Protein AF-A0AAV4MQH7-F1 (afdb_monomer_lite)

InterPro domains:
  IPR006816 ELMO domain [PF04727] (1-97)
  IPR006816 ELMO domain [PS51335] (1-109)
  IPR050868 Engulfment and cell motility domain-containing protein [PTHR12771] (1-113)

Secondary structure (DSSP, 8-state):
-HHHHHHSHHHHHHHHHHHHT--STT---HHHHHHHHHHHHHHHTTTTSPPPTT-----GGGGS-SSHHHHHHHHHHHHHHHHHHHTT--GGGHHHHHHHHHHHHHHHHT-SSPPSSHHHHHHHHHH--HHHHHHHHHHHHHHHHHHHHTSHHHHHHHHHHHT-

Structure (mmCIF, N/CA/C/O backbone):
data_AF-A0AAV4MQH7-F1
#
_entry.id   AF-A0AAV4MQH7-F1
#
loop_
_atom_site.group_PDB
_atom_site.id
_atom_site.type_symbol
_atom_site.label_atom_id
_atom_site.label_alt_id
_atom_site.label_comp_id
_atom_site.label_asym_id
_atom_site.label_entity_id
_atom_site.label_seq_id
_atom_site.pdbx_PDB_ins_code
_atom_site.Cartn_x
_atom_site.Cartn_y
_atom_site.Cartn_z
_atom_site.occupancy
_atom_site.B_iso_or_equiv
_atom_site.auth_seq_id
_atom_site.auth_comp_id
_atom_site.auth_asym_id
_atom_site.auth_atom_id
_atom_site.pdbx_PDB_model_num
ATOM 1 N N . MET A 1 1 ? 1.039 -6.640 -12.854 1.00 89.62 1 MET A N 1
ATOM 2 C CA . MET A 1 1 ? 2.295 -6.315 -13.584 1.00 89.62 1 MET A CA 1
ATOM 3 C C . MET A 1 1 ? 2.060 -5.908 -15.037 1.00 89.62 1 MET A C 1
ATOM 5 O O . MET A 1 1 ? 2.452 -4.805 -15.381 1.00 89.62 1 MET A O 1
ATOM 9 N N . ILE A 1 2 ? 1.415 -6.729 -15.881 1.00 95.56 2 ILE A N 1
ATOM 10 C CA . ILE A 1 2 ? 1.181 -6.388 -17.306 1.00 95.56 2 ILE A CA 1
ATOM 11 C C . ILE A 1 2 ? 0.420 -5.064 -17.462 1.00 95.56 2 ILE A C 1
ATOM 13 O O . ILE A 1 2 ? 0.827 -4.225 -18.257 1.00 95.56 2 ILE A O 1
ATOM 17 N N . TYR A 1 3 ? -0.634 -4.862 -16.665 1.00 96.94 3 TYR A N 1
ATOM 18 C CA . TYR A 1 3 ? -1.372 -3.599 -16.625 1.00 96.94 3 TYR A CA 1
ATOM 19 C C . TYR A 1 3 ? -0.444 -2.408 -16.325 1.00 96.94 3 TYR A C 1
ATOM 21 O O . TYR A 1 3 ? -0.376 -1.467 -17.101 1.00 96.94 3 TYR A O 1
ATOM 29 N N . PHE A 1 4 ? 0.371 -2.496 -15.265 1.00 96.38 4 PHE A N 1
ATOM 30 C CA . PHE A 1 4 ? 1.334 -1.449 -14.901 1.00 96.38 4 PHE A CA 1
ATOM 31 C C . PHE A 1 4 ? 2.316 -1.131 -16.043 1.00 96.38 4 PHE A C 1
ATOM 33 O O . PHE A 1 4 ? 2.559 0.034 -16.341 1.00 96.38 4 PHE A O 1
ATOM 40 N N . ALA A 1 5 ? 2.823 -2.154 -16.738 1.00 95.38 5 ALA A N 1
ATOM 41 C CA . ALA A 1 5 ? 3.746 -1.975 -17.859 1.00 95.38 5 ALA A CA 1
ATOM 42 C C . ALA A 1 5 ? 3.106 -1.276 -19.074 1.00 95.38 5 ALA A C 1
ATOM 44 O O . ALA A 1 5 ? 3.772 -0.502 -19.762 1.00 95.38 5 ALA A O 1
ATOM 45 N N . ARG A 1 6 ? 1.823 -1.550 -19.342 1.00 96.38 6 ARG A N 1
ATOM 46 C CA . ARG A 1 6 ? 1.089 -1.015 -20.501 1.00 96.38 6 ARG A CA 1
ATOM 47 C C . ARG A 1 6 ? 0.487 0.365 -20.250 1.00 96.38 6 ARG A C 1
ATOM 49 O O . ARG A 1 6 ? 0.489 1.186 -21.156 1.00 96.38 6 ARG A O 1
ATOM 56 N N . ASN A 1 7 ? -0.022 0.602 -19.046 1.00 96.12 7 ASN A N 1
ATOM 57 C CA . ASN A 1 7 ? -0.787 1.804 -18.710 1.00 96.12 7 ASN A CA 1
ATOM 58 C C . ASN A 1 7 ? 0.073 2.880 -18.030 1.00 96.12 7 ASN A C 1
ATOM 60 O O . ASN A 1 7 ? -0.250 4.058 -18.115 1.00 96.12 7 ASN A O 1
ATOM 64 N N . HIS A 1 8 ? 1.190 2.494 -17.403 1.00 95.56 8 HIS A N 1
ATOM 65 C CA . HIS A 1 8 ? 2.100 3.396 -16.683 1.00 95.56 8 HIS A CA 1
ATOM 66 C C . HIS A 1 8 ? 3.563 3.113 -17.050 1.00 95.56 8 HIS A C 1
ATOM 68 O O . HIS A 1 8 ? 4.424 2.951 -16.181 1.00 95.56 8 HIS A O 1
ATOM 74 N N . THR A 1 9 ? 3.852 3.029 -18.350 1.00 94.25 9 THR A N 1
ATOM 75 C CA . THR A 1 9 ? 5.132 2.541 -18.895 1.00 94.25 9 THR A CA 1
ATOM 76 C C . THR A 1 9 ? 6.360 3.256 -18.334 1.00 94.25 9 THR A C 1
ATOM 78 O O . THR A 1 9 ? 7.350 2.598 -18.010 1.00 94.25 9 THR A O 1
ATOM 81 N N . GLU A 1 10 ? 6.308 4.577 -18.158 1.00 94.50 10 GLU A N 1
ATOM 82 C CA . GLU A 1 10 ? 7.417 5.345 -17.573 1.00 94.50 10 GLU A CA 1
ATOM 83 C C . GLU A 1 10 ? 7.689 4.936 -16.121 1.00 94.50 10 GLU A C 1
ATOM 85 O O . GLU A 1 10 ? 8.830 4.663 -15.745 1.00 94.50 10 GLU A O 1
ATOM 90 N N . SER A 1 11 ? 6.632 4.824 -15.311 1.00 93.00 11 SER A N 1
ATOM 91 C CA . SER A 1 11 ? 6.746 4.413 -13.908 1.00 93.00 11 SER A CA 1
ATOM 92 C C . SER A 1 11 ? 7.200 2.961 -13.785 1.00 93.00 11 SER A C 1
ATOM 94 O O . SER A 1 11 ? 8.048 2.657 -12.946 1.00 93.00 11 SER A O 1
ATOM 96 N N . TYR A 1 12 ? 6.692 2.072 -14.642 1.00 93.19 12 TYR A N 1
ATOM 97 C CA . TYR A 1 12 ? 7.134 0.680 -14.709 1.00 93.19 12 TYR A CA 1
ATOM 98 C C . TYR A 1 12 ? 8.624 0.588 -15.036 1.00 93.19 12 TYR A C 1
ATOM 100 O O . TYR A 1 12 ? 9.380 -0.052 -14.308 1.00 93.19 12 TYR A O 1
ATOM 108 N N . THR A 1 13 ? 9.054 1.277 -16.093 1.00 91.81 13 THR A N 1
ATOM 109 C CA . THR A 1 13 ? 10.451 1.289 -16.541 1.00 91.81 13 THR A CA 1
ATOM 110 C C . THR A 1 13 ? 11.362 1.815 -15.443 1.00 91.81 13 THR A C 1
ATOM 112 O O . THR A 1 13 ? 12.378 1.196 -15.144 1.00 91.81 13 THR A O 1
ATOM 115 N N . LYS A 1 14 ? 10.962 2.904 -14.779 1.00 90.81 14 LYS A N 1
ATOM 116 C CA . LYS A 1 14 ? 11.691 3.452 -13.637 1.00 90.81 14 LYS A CA 1
ATOM 117 C C . LYS A 1 14 ? 11.846 2.423 -12.517 1.00 90.81 14 LYS A C 1
ATOM 119 O O . LYS A 1 14 ? 12.964 2.174 -12.087 1.00 90.81 14 LYS A O 1
ATOM 124 N N . VAL A 1 15 ? 10.759 1.789 -12.074 1.00 88.81 15 VAL A N 1
ATOM 125 C CA . VAL A 1 15 ? 10.813 0.792 -10.990 1.00 88.81 15 VAL A CA 1
ATOM 126 C C . VAL A 1 15 ? 11.672 -0.414 -11.375 1.00 88.81 15 VAL A C 1
ATOM 128 O O . VAL A 1 15 ? 12.442 -0.891 -10.546 1.00 88.81 15 VAL A O 1
ATOM 131 N N . VAL A 1 16 ? 11.570 -0.908 -12.609 1.00 87.88 16 VAL A N 1
ATOM 132 C CA . VAL A 1 16 ? 12.345 -2.075 -13.053 1.00 87.88 16 VAL A CA 1
ATOM 133 C C . VAL A 1 16 ? 13.826 -1.731 -13.189 1.00 87.88 16 VAL A C 1
ATOM 135 O O . VAL A 1 16 ? 14.652 -2.405 -12.583 1.00 87.88 16 VAL A O 1
ATOM 138 N N . LEU A 1 17 ? 14.175 -0.668 -13.918 1.00 85.38 17 LEU A N 1
ATOM 139 C CA . LEU A 1 17 ? 15.575 -0.299 -14.153 1.00 85.38 17 LEU A CA 1
ATOM 140 C C . LEU A 1 17 ? 16.292 0.110 -12.864 1.00 85.38 17 LEU A C 1
ATOM 142 O O . LEU A 1 17 ? 17.437 -0.279 -12.652 1.00 85.38 17 LEU A O 1
ATOM 146 N N . GLU A 1 18 ? 15.625 0.851 -11.975 1.00 82.44 18 GLU A N 1
ATOM 147 C CA . GLU A 1 18 ? 16.222 1.262 -10.699 1.00 82.44 18 GLU A CA 1
ATOM 148 C C . GLU A 1 18 ? 16.586 0.078 -9.795 1.00 82.44 18 GLU A C 1
ATOM 150 O O . GLU A 1 18 ? 17.466 0.225 -8.948 1.00 82.44 18 GLU A O 1
ATOM 155 N N . ASN A 1 19 ? 15.906 -1.060 -9.950 1.00 77.06 19 ASN A N 1
ATOM 156 C CA . ASN A 1 19 ? 16.184 -2.265 -9.179 1.00 77.06 19 ASN A CA 1
ATOM 157 C C . ASN A 1 19 ? 17.142 -3.198 -9.924 1.00 77.06 19 ASN A C 1
ATOM 159 O O . ASN A 1 19 ? 18.137 -3.600 -9.345 1.00 77.06 19 ASN A O 1
ATOM 163 N N . SER A 1 20 ? 16.947 -3.436 -11.223 1.00 75.44 20 SER A N 1
ATOM 164 C CA . SER A 1 20 ? 17.826 -4.322 -12.004 1.00 75.44 20 SER A CA 1
ATOM 165 C C . SER A 1 20 ? 19.244 -3.781 -12.220 1.00 75.44 20 SER A C 1
ATOM 167 O O . SER A 1 20 ? 20.157 -4.556 -12.489 1.00 75.44 20 SER A O 1
ATOM 169 N N . CYS A 1 21 ? 19.455 -2.462 -12.140 1.00 68.94 21 CYS A N 1
ATOM 170 C CA . CYS A 1 21 ? 20.794 -1.867 -12.230 1.00 68.94 21 CYS A CA 1
ATOM 171 C C . CYS A 1 21 ? 21.507 -1.758 -10.870 1.00 68.94 21 CYS A C 1
ATOM 173 O O . CYS A 1 21 ? 22.661 -1.326 -10.832 1.00 68.94 21 CYS A O 1
ATOM 175 N N . ARG A 1 22 ? 20.852 -2.121 -9.758 1.00 71.12 22 ARG A N 1
ATOM 176 C CA . ARG A 1 22 ? 21.496 -2.198 -8.442 1.00 71.12 22 ARG A CA 1
ATOM 177 C C . ARG A 1 22 ? 22.150 -3.562 -8.293 1.00 71.12 22 ARG A C 1
ATOM 179 O O . ARG A 1 22 ? 21.471 -4.558 -8.134 1.00 71.12 22 ARG A O 1
ATOM 186 N N . ALA A 1 23 ? 23.477 -3.586 -8.337 1.00 66.69 23 ALA A N 1
ATOM 187 C CA . ALA A 1 23 ? 24.267 -4.791 -8.088 1.00 66.69 23 ALA A CA 1
ATOM 188 C C . ALA A 1 23 ? 24.674 -4.943 -6.606 1.00 66.69 23 ALA A C 1
ATOM 190 O O . ALA A 1 23 ? 25.611 -5.680 -6.304 1.00 66.69 23 ALA A O 1
ATOM 191 N N . ASP A 1 24 ? 24.036 -4.201 -5.693 1.00 78.00 24 ASP A N 1
ATOM 192 C CA . ASP A 1 24 ? 24.310 -4.244 -4.257 1.00 78.00 24 ASP A CA 1
ATOM 193 C C . ASP A 1 24 ? 23.229 -5.022 -3.489 1.00 78.00 24 ASP A C 1
ATOM 195 O O . ASP A 1 24 ? 22.197 -5.412 -4.030 1.00 78.00 24 ASP A O 1
ATOM 199 N N . GLU A 1 25 ? 23.461 -5.248 -2.197 1.00 81.94 25 GLU A N 1
ATOM 200 C CA . GLU A 1 25 ? 22.556 -5.997 -1.310 1.00 81.94 25 GLU A CA 1
ATOM 201 C C . GLU A 1 25 ? 21.163 -5.356 -1.124 1.00 81.94 25 GLU A C 1
ATOM 203 O O . GLU A 1 25 ? 20.275 -5.963 -0.522 1.00 81.94 25 GLU A O 1
ATOM 208 N N . HIS A 1 26 ? 20.956 -4.149 -1.664 1.00 86.12 26 HIS A N 1
ATOM 209 C CA . HIS A 1 26 ? 19.736 -3.352 -1.544 1.00 86.12 26 HIS A CA 1
ATOM 210 C C . HIS A 1 26 ? 18.840 -3.409 -2.791 1.00 86.12 26 HIS A C 1
ATOM 212 O O . HIS A 1 26 ? 17.931 -2.575 -2.939 1.00 86.12 26 HIS A O 1
ATOM 218 N N . GLU A 1 27 ? 19.092 -4.343 -3.711 1.00 87.06 27 GLU A N 1
ATOM 219 C CA . GLU A 1 27 ? 18.195 -4.625 -4.831 1.00 87.06 27 GLU A CA 1
ATOM 220 C C . GLU A 1 27 ? 16.821 -5.100 -4.322 1.00 87.06 27 GLU A C 1
ATOM 222 O O . GLU A 1 27 ? 16.706 -6.051 -3.547 1.00 87.06 27 GLU A O 1
ATOM 227 N N . CYS A 1 28 ? 15.746 -4.447 -4.781 1.00 87.56 28 CYS A N 1
ATOM 228 C CA . CYS A 1 28 ? 14.385 -4.891 -4.498 1.00 87.56 28 CYS A CA 1
ATOM 229 C C . CYS A 1 28 ? 13.964 -5.968 -5.514 1.00 87.56 28 CYS A C 1
ATOM 231 O O . CYS A 1 28 ? 13.875 -5.672 -6.712 1.00 87.56 28 CYS A O 1
ATOM 233 N N . PRO A 1 29 ? 13.630 -7.200 -5.080 1.00 90.50 29 PRO A N 1
ATOM 234 C CA . PRO A 1 29 ? 13.285 -8.287 -5.991 1.00 90.50 29 PRO A CA 1
ATOM 235 C C . PRO A 1 29 ? 11.883 -8.079 -6.586 1.00 90.50 29 PRO A C 1
ATOM 237 O O . PRO A 1 29 ? 10.892 -8.595 -6.063 1.00 90.50 29 PRO A O 1
ATOM 240 N N . PHE A 1 30 ? 11.798 -7.340 -7.698 1.00 90.25 30 PHE A N 1
ATOM 241 C CA . PHE A 1 30 ? 10.546 -6.832 -8.281 1.00 90.25 30 PHE A CA 1
ATOM 242 C C . PHE A 1 30 ? 9.458 -7.896 -8.496 1.00 90.25 30 PHE A C 1
ATOM 244 O O . PHE A 1 30 ? 8.286 -7.661 -8.203 1.00 90.25 30 PHE A O 1
ATOM 251 N N . GLY A 1 31 ? 9.823 -9.085 -8.987 1.00 91.50 31 GLY A N 1
ATOM 252 C CA . GLY A 1 31 ? 8.865 -10.179 -9.180 1.00 91.50 31 GLY A CA 1
ATOM 253 C C . GLY A 1 31 ? 8.296 -10.696 -7.855 1.00 91.50 31 GLY A C 1
ATOM 254 O O . GLY A 1 31 ? 7.080 -10.820 -7.701 1.00 91.50 31 GLY A O 1
ATOM 255 N N . ARG A 1 32 ? 9.169 -10.931 -6.867 1.00 93.06 32 ARG A N 1
ATOM 256 C CA . ARG A 1 32 ? 8.779 -11.412 -5.533 1.00 93.06 32 ARG A CA 1
ATOM 257 C C . ARG A 1 32 ? 7.928 -10.376 -4.799 1.00 93.06 32 ARG A C 1
ATOM 259 O O . ARG A 1 32 ? 6.889 -10.737 -4.252 1.00 93.06 32 ARG A O 1
ATOM 266 N N . THR A 1 33 ? 8.327 -9.103 -4.818 1.00 94.19 33 THR A N 1
ATOM 267 C CA . THR A 1 33 ? 7.556 -8.019 -4.189 1.00 94.19 33 THR A CA 1
ATOM 268 C C . THR A 1 33 ? 6.220 -7.785 -4.876 1.00 94.19 33 THR A C 1
ATOM 270 O O . THR A 1 33 ? 5.239 -7.536 -4.188 1.00 94.19 33 THR A O 1
ATOM 273 N N . SER A 1 34 ? 6.131 -7.935 -6.200 1.00 95.62 34 SER A N 1
ATOM 274 C CA . SER A 1 34 ? 4.858 -7.815 -6.925 1.00 95.62 34 SER A CA 1
ATOM 275 C C . SER A 1 34 ? 3.848 -8.897 -6.526 1.00 95.62 34 SER A C 1
ATOM 277 O O . SER A 1 34 ? 2.667 -8.595 -6.335 1.00 95.62 34 SER A O 1
ATOM 279 N N . ILE A 1 35 ? 4.294 -10.151 -6.386 1.00 97.19 35 ILE A N 1
ATOM 280 C CA . ILE A 1 35 ? 3.435 -11.259 -5.936 1.00 97.19 35 ILE A CA 1
ATOM 281 C C . ILE A 1 35 ? 2.970 -11.010 -4.503 1.00 97.19 35 ILE A C 1
ATOM 283 O O . ILE A 1 35 ? 1.777 -11.111 -4.218 1.00 97.19 35 ILE A O 1
ATOM 287 N N . GLU A 1 36 ? 3.900 -10.660 -3.615 1.00 97.50 36 GLU A N 1
ATOM 288 C CA . GLU A 1 36 ? 3.582 -10.445 -2.205 1.00 97.50 36 GLU A CA 1
ATOM 289 C C . GLU A 1 36 ? 2.667 -9.239 -2.003 1.00 97.50 36 GLU A C 1
ATOM 291 O O . GLU A 1 36 ? 1.696 -9.319 -1.256 1.00 97.50 36 GLU A O 1
ATOM 296 N N . LEU A 1 37 ? 2.908 -8.151 -2.737 1.00 97.88 37 LEU A N 1
ATOM 297 C CA . LEU A 1 37 ? 2.027 -6.995 -2.726 1.00 97.88 37 LEU A CA 1
ATOM 298 C C . LEU A 1 37 ? 0.619 -7.380 -3.180 1.00 97.88 37 LEU A C 1
ATOM 300 O O . LEU A 1 37 ? -0.344 -6.985 -2.543 1.00 97.88 37 LEU A O 1
ATOM 304 N N . THR A 1 38 ? 0.478 -8.179 -4.237 1.00 98.00 38 THR A N 1
ATOM 305 C CA . THR A 1 38 ? -0.850 -8.604 -4.707 1.00 98.00 38 THR A CA 1
ATOM 306 C C . THR A 1 38 ? -1.615 -9.349 -3.610 1.00 98.00 38 THR A C 1
ATOM 308 O O . THR A 1 38 ? -2.770 -9.020 -3.354 1.00 98.00 38 THR A O 1
ATOM 311 N N . LYS A 1 39 ? -0.961 -10.290 -2.913 1.00 97.62 39 LYS A N 1
ATOM 312 C CA . LYS A 1 39 ? -1.559 -10.996 -1.766 1.00 97.62 39 LYS A CA 1
ATOM 313 C C . LYS A 1 39 ? -1.937 -10.031 -0.646 1.00 97.62 39 LYS A C 1
ATOM 315 O O . LYS A 1 39 ? -3.064 -10.059 -0.173 1.00 97.62 39 LYS A O 1
ATOM 320 N N . LEU A 1 40 ? -1.026 -9.125 -0.293 1.00 98.00 40 LEU A N 1
ATOM 321 C CA . LEU A 1 40 ? -1.254 -8.094 0.713 1.00 98.00 40 LEU A CA 1
ATOM 322 C C . LEU A 1 40 ? -2.494 -7.241 0.400 1.00 98.00 40 LEU A C 1
ATOM 324 O O . LEU A 1 40 ? -3.299 -6.984 1.293 1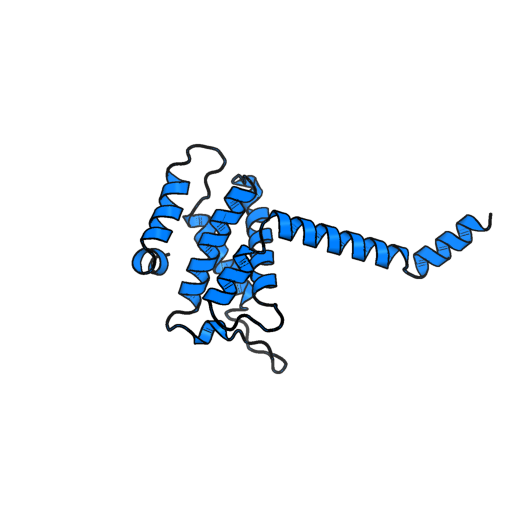.00 98.00 40 LEU A O 1
ATOM 328 N N . LEU A 1 41 ? -2.662 -6.800 -0.851 1.00 97.81 41 LEU A N 1
ATOM 329 C CA . LEU A 1 41 ? -3.827 -6.009 -1.254 1.00 97.81 41 LEU A CA 1
ATOM 330 C C . LEU A 1 41 ? -5.118 -6.831 -1.170 1.00 97.81 41 LEU A C 1
ATOM 332 O O . LEU A 1 41 ? -6.130 -6.306 -0.708 1.00 97.81 41 LEU A O 1
ATOM 336 N N . CYS A 1 42 ? -5.080 -8.108 -1.563 1.00 97.00 42 CYS A N 1
ATOM 337 C CA . CYS A 1 42 ? -6.213 -9.016 -1.396 1.00 97.00 42 CYS A CA 1
ATOM 338 C C . CYS A 1 42 ? -6.600 -9.178 0.078 1.00 97.00 42 CYS A C 1
ATOM 340 O O . CYS A 1 42 ? -7.785 -9.084 0.387 1.00 97.00 42 CYS A O 1
ATOM 342 N N . ASP A 1 43 ? -5.626 -9.351 0.976 1.00 96.69 43 ASP A N 1
ATOM 343 C CA . ASP A 1 43 ? -5.875 -9.468 2.417 1.00 96.69 43 ASP A CA 1
ATOM 344 C C . ASP A 1 43 ? -6.504 -8.189 2.987 1.00 96.69 43 ASP A C 1
ATOM 346 O O . ASP A 1 43 ? -7.484 -8.244 3.725 1.00 96.69 43 ASP A O 1
ATOM 350 N N . ILE A 1 44 ? -5.945 -7.018 2.649 1.00 95.38 44 ILE A N 1
ATOM 351 C CA . ILE A 1 44 ? -6.432 -5.719 3.144 1.00 95.38 44 ILE A CA 1
ATOM 352 C C . ILE A 1 44 ? -7.877 -5.479 2.699 1.00 95.38 44 ILE A C 1
ATOM 354 O O . ILE A 1 44 ? -8.698 -4.999 3.480 1.00 95.38 44 ILE A O 1
ATOM 358 N N . LEU A 1 45 ? -8.185 -5.818 1.447 1.00 94.25 45 LEU A N 1
ATOM 359 C CA . LEU A 1 45 ? -9.513 -5.650 0.862 1.00 94.25 45 LEU A CA 1
ATOM 360 C C . LEU A 1 45 ? -10.449 -6.831 1.139 1.00 94.25 45 LEU A C 1
ATOM 362 O O . LEU A 1 45 ? -11.604 -6.782 0.721 1.00 94.25 45 LEU A O 1
ATOM 366 N N . LYS A 1 46 ? -9.968 -7.870 1.836 1.00 93.50 46 LYS A N 1
ATOM 367 C CA . LYS A 1 46 ? -10.722 -9.086 2.165 1.00 93.50 46 LYS A CA 1
ATOM 368 C C . LYS A 1 46 ? -11.322 -9.764 0.929 1.00 93.50 46 LYS A C 1
ATOM 370 O O . LYS A 1 46 ? -12.467 -10.217 0.927 1.00 93.50 46 LYS A O 1
ATOM 375 N N . ILE A 1 47 ? -10.556 -9.806 -0.161 1.00 93.81 47 ILE A N 1
ATOM 376 C CA . ILE A 1 47 ? -11.011 -10.389 -1.427 1.00 93.81 47 ILE A CA 1
ATOM 377 C C . ILE A 1 47 ? -11.245 -11.889 -1.237 1.00 93.81 47 ILE A C 1
ATOM 379 O O . ILE A 1 47 ? -10.335 -12.628 -0.874 1.00 93.81 47 ILE A O 1
ATOM 383 N N . GLY A 1 48 ? -12.466 -12.335 -1.533 1.00 91.69 48 GLY A N 1
ATOM 384 C CA . GLY A 1 48 ? -12.891 -13.728 -1.373 1.00 91.69 48 GLY A CA 1
ATOM 385 C C . GLY A 1 48 ? -13.593 -14.020 -0.045 1.00 91.69 48 GLY A C 1
ATOM 386 O O . GLY A 1 48 ? -14.168 -15.098 0.095 1.00 91.69 48 GLY A O 1
ATOM 387 N N . GLU A 1 49 ? -13.611 -13.075 0.899 1.00 91.06 49 GLU A N 1
ATOM 388 C CA . GLU A 1 49 ? -14.439 -13.185 2.100 1.00 91.06 49 GLU A CA 1
ATOM 389 C C . GLU A 1 49 ? -15.893 -12.778 1.793 1.00 91.06 49 GLU A C 1
ATOM 391 O O . GLU A 1 49 ? -16.127 -11.825 1.040 1.00 91.06 49 GLU A O 1
ATOM 396 N N . PRO A 1 50 ? -16.898 -13.474 2.360 1.00 90.25 50 PRO A N 1
ATOM 397 C CA . PRO A 1 50 ? -18.288 -13.066 2.214 1.00 90.25 50 PRO A CA 1
ATOM 398 C C . PRO A 1 50 ? -18.538 -11.728 2.934 1.00 90.25 50 PRO A C 1
ATOM 400 O O . PRO A 1 50 ? -17.960 -11.481 3.998 1.00 90.25 50 PRO A O 1
ATOM 403 N N . PRO A 1 51 ? -19.423 -10.866 2.402 1.00 87.56 51 PRO A N 1
ATOM 404 C CA . PRO A 1 51 ? -19.778 -9.625 3.075 1.00 87.56 51 PRO A CA 1
ATOM 405 C C . PRO A 1 51 ? -20.463 -9.914 4.416 1.00 87.56 51 PRO A C 1
ATO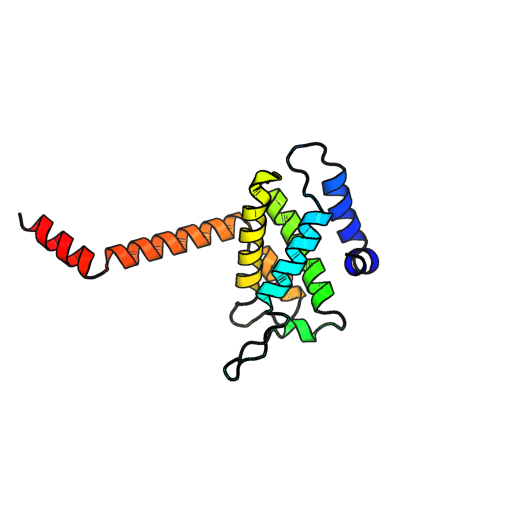M 407 O O . PRO A 1 51 ? -21.216 -10.879 4.555 1.00 87.56 51 PRO A O 1
ATOM 410 N N . THR A 1 52 ? -20.231 -9.050 5.401 1.00 86.25 52 THR A N 1
ATOM 411 C CA . THR A 1 52 ? -20.919 -9.104 6.695 1.00 86.25 52 THR A CA 1
ATOM 412 C C . THR A 1 52 ? -22.094 -8.129 6.704 1.00 86.25 52 THR A C 1
ATOM 414 O O . THR A 1 52 ? -22.004 -7.036 6.151 1.00 86.25 52 THR A O 1
ATOM 417 N N . GLU A 1 53 ? -23.195 -8.475 7.377 1.00 82.31 53 GLU A N 1
ATOM 418 C CA . GLU A 1 53 ? -24.386 -7.603 7.479 1.00 82.31 53 GLU A CA 1
ATOM 419 C C . GLU A 1 53 ? -24.100 -6.266 8.189 1.00 82.31 53 GLU A C 1
ATOM 421 O O . GLU A 1 53 ? -24.816 -5.282 8.025 1.00 82.31 53 GLU A O 1
ATOM 426 N N . GLN A 1 54 ? -23.025 -6.219 8.975 1.00 82.94 54 GLN A N 1
ATOM 427 C CA . GLN A 1 54 ? -22.556 -5.029 9.684 1.00 82.94 54 GLN A CA 1
ATOM 428 C C . GLN A 1 54 ? -21.536 -4.218 8.868 1.00 82.94 54 GLN A C 1
ATOM 430 O O . GLN A 1 54 ? -21.075 -3.171 9.331 1.00 82.94 54 GLN A O 1
ATOM 435 N N . GLY A 1 55 ? -21.166 -4.688 7.673 1.00 77.56 55 GLY A N 1
ATOM 436 C CA . GLY A 1 55 ? -20.215 -4.034 6.785 1.00 77.56 55 GLY A CA 1
ATOM 437 C C . GLY A 1 55 ? -20.751 -2.694 6.293 1.00 77.56 55 GLY A C 1
ATOM 438 O O . GLY A 1 55 ? -21.579 -2.636 5.392 1.00 77.56 55 GLY A O 1
ATOM 439 N N . LYS A 1 56 ? -20.267 -1.601 6.887 1.00 79.12 56 LYS A N 1
ATOM 440 C CA . LYS A 1 56 ? -20.602 -0.223 6.480 1.00 79.12 56 LYS A CA 1
ATOM 441 C C . LYS A 1 56 ? -19.470 0.472 5.724 1.00 79.12 56 LYS A C 1
ATOM 443 O O . LYS A 1 56 ? -19.644 1.592 5.252 1.00 79.12 56 LYS A O 1
ATOM 448 N N . THR A 1 57 ? -18.313 -0.175 5.627 1.00 83.25 57 THR A N 1
ATOM 449 C CA . THR A 1 57 ? -17.113 0.404 5.027 1.00 83.25 57 THR A CA 1
ATOM 450 C C . THR A 1 57 ? -17.081 0.109 3.537 1.00 83.25 57 THR A C 1
ATOM 452 O O . THR A 1 57 ? -17.079 -1.046 3.124 1.00 83.25 57 THR A O 1
ATOM 455 N N . PHE A 1 58 ? -17.005 1.163 2.734 1.00 89.81 58 PHE A N 1
ATOM 456 C CA . PHE A 1 58 ? -16.660 1.091 1.321 1.00 89.81 58 PHE A CA 1
ATOM 457 C C . PHE A 1 58 ? -15.619 2.168 1.019 1.00 89.81 58 PHE A C 1
ATOM 459 O O . PHE A 1 58 ? -15.544 3.179 1.718 1.00 89.81 58 PHE A O 1
ATOM 466 N N . TYR A 1 59 ? -14.821 1.964 -0.027 1.00 94.06 59 TYR A N 1
ATOM 467 C CA . TYR A 1 59 ? -13.787 2.912 -0.435 1.00 94.06 59 TYR A CA 1
ATOM 468 C C . TYR A 1 59 ? -14.223 3.616 -1.729 1.00 94.06 59 TYR A C 1
ATOM 470 O O . TYR A 1 59 ? -14.161 3.000 -2.796 1.00 94.06 59 TYR A O 1
ATOM 478 N N . PRO A 1 60 ? -14.661 4.892 -1.670 1.00 94.94 60 PRO A N 1
ATOM 479 C CA . PRO A 1 60 ? -15.217 5.594 -2.829 1.00 94.94 60 PRO A CA 1
ATOM 480 C C . PRO A 1 60 ? -14.259 5.655 -4.024 1.00 94.94 60 PRO A C 1
ATOM 482 O O . PRO A 1 60 ? -14.693 5.601 -5.171 1.00 94.94 60 PRO A O 1
ATOM 485 N N . MET A 1 61 ? -12.950 5.706 -3.761 1.00 96.06 61 MET A N 1
ATOM 486 C CA . MET A 1 61 ? -11.918 5.733 -4.799 1.00 96.06 61 MET A CA 1
ATOM 487 C C . MET A 1 61 ? -11.978 4.559 -5.787 1.00 96.06 61 MET A C 1
ATOM 489 O O . MET A 1 61 ? -11.557 4.720 -6.927 1.00 96.06 61 MET A O 1
ATOM 493 N N . PHE A 1 62 ? -12.499 3.389 -5.397 1.00 96.69 62 PHE A N 1
ATOM 494 C CA . PHE A 1 62 ? -12.597 2.255 -6.323 1.00 96.69 62 PHE A CA 1
ATOM 495 C C . PHE A 1 62 ? -13.723 2.417 -7.353 1.00 96.69 62 PHE A C 1
ATOM 497 O O . PHE A 1 62 ? -13.763 1.670 -8.322 1.00 96.69 62 PHE A O 1
ATOM 504 N N . PHE A 1 63 ? -14.599 3.412 -7.197 1.00 96.25 63 PHE A N 1
ATOM 505 C CA . PHE A 1 63 ? -15.635 3.741 -8.180 1.00 96.25 63 PHE A CA 1
ATOM 506 C C . PHE A 1 63 ? -15.183 4.800 -9.195 1.00 96.25 63 PHE A C 1
ATOM 508 O O . PHE A 1 63 ? -15.972 5.214 -10.038 1.00 96.25 63 PHE A O 1
ATOM 515 N N . THR A 1 64 ? -13.933 5.272 -9.121 1.00 95.19 64 THR A N 1
ATOM 516 C CA . THR A 1 64 ? -13.438 6.360 -9.982 1.00 95.19 64 THR A CA 1
ATOM 517 C C . THR A 1 64 ? -12.672 5.873 -11.213 1.00 95.19 64 THR A C 1
ATOM 519 O O . THR A 1 64 ? -12.074 6.698 -11.900 1.00 95.19 64 THR A O 1
ATOM 522 N N . HIS A 1 65 ? -12.604 4.561 -11.460 1.00 95.38 65 HIS A N 1
ATOM 523 C CA . HIS A 1 65 ? -11.829 3.977 -12.557 1.00 95.38 65 HIS A CA 1
ATOM 524 C C . HIS A 1 65 ? -12.394 2.612 -12.988 1.00 95.38 65 HIS A C 1
ATOM 526 O O . HIS A 1 65 ? -12.894 1.877 -12.141 1.00 95.38 65 HIS A O 1
ATOM 532 N N . ASP A 1 66 ? -12.249 2.250 -14.268 1.00 95.31 66 ASP A N 1
ATOM 533 C CA . ASP A 1 66 ? -12.733 0.969 -14.825 1.00 95.31 66 ASP A CA 1
ATOM 534 C C . ASP A 1 66 ? -11.904 -0.241 -14.359 1.00 95.31 66 ASP A C 1
ATOM 536 O O . ASP A 1 66 ? -12.408 -1.354 -14.225 1.00 95.31 66 ASP A O 1
ATOM 540 N N . HIS A 1 67 ? -10.625 0.001 -14.068 1.00 96.44 67 HIS A N 1
ATOM 541 C CA . HIS A 1 67 ? -9.658 -0.970 -13.536 1.00 96.44 67 HIS A CA 1
ATOM 542 C C . HIS A 1 67 ? -9.135 -0.530 -12.160 1.00 96.44 67 HIS A C 1
ATOM 544 O O . HIS A 1 67 ? -7.976 -0.123 -12.027 1.00 96.44 67 HIS A O 1
ATOM 550 N N . PRO A 1 68 ? -10.000 -0.476 -11.134 1.00 95.75 68 PRO A N 1
ATOM 551 C CA . PRO A 1 68 ? -9.684 0.199 -9.882 1.00 95.75 68 PRO A CA 1
ATOM 552 C C . PRO A 1 68 ? -8.657 -0.569 -9.041 1.00 95.75 68 PRO A C 1
ATOM 554 O O . PRO A 1 68 ? -7.824 0.046 -8.374 1.00 95.75 68 PRO A O 1
ATOM 557 N N . PHE A 1 69 ? -8.669 -1.905 -9.098 1.00 96.69 69 PHE A N 1
ATOM 558 C CA . PHE A 1 69 ? -7.698 -2.738 -8.389 1.00 96.69 69 PHE A CA 1
ATOM 559 C C . PHE A 1 69 ? -6.309 -2.650 -9.029 1.00 96.69 69 PHE A C 1
ATOM 561 O O . PHE A 1 69 ? -5.301 -2.561 -8.328 1.00 96.69 69 PHE A O 1
ATOM 568 N N . GLU A 1 70 ? -6.236 -2.633 -10.359 1.00 97.62 70 GLU A N 1
ATOM 569 C CA . GLU A 1 70 ? -4.973 -2.530 -11.076 1.00 97.62 70 GLU A CA 1
ATOM 570 C C . GLU A 1 70 ? -4.319 -1.158 -10.893 1.00 97.62 70 GLU A C 1
ATOM 572 O O . GLU A 1 70 ? -3.110 -1.096 -10.660 1.00 97.62 70 GLU A O 1
ATOM 577 N N . GLU A 1 71 ? -5.090 -0.068 -10.924 1.00 97.69 71 GLU A N 1
ATOM 578 C CA . GLU A 1 71 ? -4.580 1.272 -10.599 1.00 97.69 71 GLU A CA 1
ATOM 579 C C . GLU A 1 71 ? -4.088 1.360 -9.151 1.00 97.69 71 GLU A C 1
ATOM 581 O O . GLU A 1 71 ? -2.999 1.873 -8.877 1.00 97.69 71 GLU A O 1
ATOM 586 N N . PHE A 1 72 ? -4.844 0.787 -8.216 1.00 97.75 72 PHE A N 1
ATOM 587 C CA . PHE A 1 72 ? -4.439 0.698 -6.817 1.00 97.75 72 PHE A CA 1
ATOM 588 C C . PHE A 1 72 ? -3.126 -0.078 -6.647 1.00 97.75 72 PHE A C 1
ATOM 590 O O . PHE A 1 72 ? -2.212 0.400 -5.972 1.00 97.75 72 PHE A O 1
ATOM 597 N N . PHE A 1 73 ? -2.966 -1.208 -7.344 1.00 97.94 73 PHE A N 1
ATOM 598 C CA . PHE A 1 73 ? -1.699 -1.937 -7.399 1.00 97.94 73 PHE A CA 1
ATOM 599 C C . PHE A 1 73 ? -0.551 -1.063 -7.927 1.00 97.94 73 PHE A C 1
ATOM 601 O O . PHE A 1 73 ? 0.536 -1.078 -7.348 1.00 97.94 73 PHE A O 1
ATOM 608 N N . CYS A 1 74 ? -0.775 -0.285 -8.991 1.00 97.69 74 CYS A N 1
ATOM 609 C CA . CYS A 1 74 ? 0.247 0.599 -9.564 1.00 97.69 74 CYS A CA 1
ATOM 610 C C . CYS A 1 74 ? 0.714 1.663 -8.558 1.00 97.69 74 CYS A C 1
ATOM 612 O O . CYS A 1 74 ? 1.912 1.927 -8.440 1.00 97.69 74 CYS A O 1
ATOM 614 N N . ILE A 1 75 ? -0.207 2.230 -7.778 1.00 97.50 75 ILE A N 1
ATOM 615 C CA . ILE A 1 75 ? 0.133 3.176 -6.706 1.00 97.50 75 ILE A CA 1
ATOM 616 C C . ILE A 1 75 ? 0.945 2.471 -5.610 1.00 97.50 75 ILE A C 1
ATOM 618 O O . ILE A 1 75 ? 1.994 2.967 -5.186 1.00 97.50 75 ILE A O 1
ATOM 622 N N . CYS A 1 76 ? 0.494 1.297 -5.169 1.00 97.94 76 CYS A N 1
ATOM 623 C CA . CYS A 1 76 ? 1.120 0.574 -4.069 1.00 97.94 76 CYS A CA 1
ATOM 624 C C . CYS A 1 76 ? 2.495 -0.017 -4.421 1.00 97.94 76 CYS A C 1
ATOM 626 O O . CYS A 1 76 ? 3.355 -0.075 -3.546 1.00 97.94 76 CYS A O 1
ATOM 628 N N . ILE A 1 77 ? 2.758 -0.416 -5.672 1.00 96.44 77 ILE A N 1
ATOM 629 C CA . ILE A 1 77 ? 4.085 -0.935 -6.057 1.00 96.44 77 ILE A CA 1
ATOM 630 C C . ILE A 1 77 ? 5.132 0.183 -6.108 1.00 96.44 77 ILE A C 1
ATOM 632 O O . ILE A 1 77 ? 6.282 -0.022 -5.717 1.00 96.44 77 ILE A O 1
ATOM 636 N N . VAL A 1 78 ? 4.726 1.391 -6.512 1.00 95.75 78 VAL A N 1
ATOM 637 C CA . VAL A 1 78 ? 5.584 2.583 -6.446 1.00 95.75 78 VAL A CA 1
ATOM 638 C C . VAL A 1 78 ? 5.861 2.963 -4.990 1.00 95.75 78 VAL A C 1
ATOM 640 O O . VAL A 1 78 ? 7.012 3.247 -4.650 1.00 95.75 78 VAL A O 1
ATOM 643 N N . LEU A 1 79 ? 4.843 2.913 -4.119 1.00 96.75 79 LEU A N 1
ATOM 644 C CA . LEU A 1 79 ? 5.012 3.086 -2.672 1.00 96.75 79 LEU A CA 1
ATOM 645 C C . LEU A 1 79 ? 5.995 2.061 -2.098 1.00 96.75 79 LEU A C 1
ATOM 647 O O . LEU A 1 79 ? 6.929 2.451 -1.408 1.00 96.75 79 LEU A O 1
ATOM 651 N N . LEU A 1 80 ? 5.821 0.774 -2.407 1.00 96.56 80 LEU A N 1
ATOM 652 C CA . LEU A 1 80 ? 6.686 -0.297 -1.911 1.00 96.56 80 LEU A CA 1
ATOM 653 C C . LEU A 1 80 ? 8.143 -0.044 -2.298 1.00 96.56 80 LEU A C 1
ATOM 655 O O . LEU A 1 80 ? 9.023 -0.109 -1.442 1.00 96.56 80 LEU A O 1
ATOM 659 N N . ASN A 1 81 ? 8.400 0.306 -3.561 1.00 93.81 81 ASN A N 1
ATOM 660 C CA . ASN A 1 81 ? 9.751 0.620 -4.027 1.00 93.81 81 ASN A CA 1
ATOM 661 C C . ASN A 1 81 ? 10.346 1.842 -3.303 1.00 93.81 81 ASN A C 1
ATOM 663 O O . ASN A 1 81 ? 11.534 1.864 -2.986 1.00 93.81 81 ASN A O 1
ATOM 667 N N . LYS A 1 82 ? 9.523 2.858 -3.014 1.00 94.25 82 LYS A N 1
ATOM 668 C CA . LYS A 1 82 ? 9.933 4.024 -2.221 1.00 94.25 82 LYS A CA 1
ATOM 669 C C . LYS A 1 82 ? 10.280 3.622 -0.782 1.00 94.25 82 LYS A C 1
ATOM 671 O O . LYS A 1 82 ? 11.375 3.939 -0.331 1.00 94.25 82 LYS A O 1
ATOM 676 N N . THR A 1 83 ? 9.405 2.890 -0.095 1.00 95.56 83 THR A N 1
ATOM 677 C CA . THR A 1 83 ? 9.610 2.441 1.293 1.00 95.56 83 THR A CA 1
ATOM 678 C C . THR A 1 83 ? 10.840 1.541 1.421 1.00 95.56 83 THR A C 1
ATOM 680 O O . THR A 1 83 ? 11.647 1.737 2.326 1.00 95.56 83 THR A O 1
ATOM 683 N N . TRP A 1 84 ? 11.053 0.623 0.472 1.00 94.69 84 TRP A N 1
ATOM 684 C CA . TRP A 1 84 ? 12.262 -0.208 0.406 1.00 94.69 84 TRP A CA 1
ATOM 685 C C . TRP A 1 84 ? 13.543 0.642 0.409 1.00 94.69 84 TRP A C 1
ATOM 687 O O . TRP A 1 84 ? 14.484 0.376 1.157 1.00 94.69 84 TRP A O 1
ATOM 697 N N . LYS A 1 85 ? 13.563 1.712 -0.397 1.00 92.31 85 LYS A N 1
ATOM 698 C CA . LYS A 1 85 ? 14.698 2.642 -0.485 1.00 92.31 85 LYS A CA 1
ATOM 699 C C . LYS A 1 85 ? 14.859 3.500 0.765 1.00 92.31 85 LYS A C 1
ATOM 701 O O . LYS A 1 85 ? 15.988 3.684 1.211 1.00 92.31 85 LYS A O 1
ATOM 706 N N . GLU A 1 86 ? 13.765 4.014 1.325 1.00 93.50 86 GLU A N 1
ATOM 707 C CA . GLU A 1 86 ? 13.784 4.793 2.573 1.00 93.50 86 GLU A CA 1
ATOM 708 C C . GLU A 1 86 ? 14.368 3.982 3.733 1.00 93.50 86 GLU A C 1
ATOM 710 O O . GLU A 1 86 ? 15.152 4.507 4.520 1.00 93.50 86 GLU A O 1
ATOM 715 N N . MET A 1 87 ? 14.039 2.691 3.790 1.00 94.31 87 MET A N 1
ATOM 716 C CA . MET A 1 87 ? 14.546 1.772 4.805 1.00 94.31 87 MET A CA 1
ATOM 717 C C . MET A 1 87 ? 15.983 1.308 4.549 1.00 94.31 87 MET A C 1
ATOM 719 O O . MET A 1 87 ? 16.564 0.699 5.441 1.00 94.31 87 MET A O 1
ATOM 723 N N . ARG A 1 88 ? 16.552 1.573 3.359 1.00 92.19 88 ARG A N 1
ATOM 724 C CA . ARG A 1 88 ? 17.789 0.930 2.876 1.00 92.19 88 ARG A CA 1
ATOM 725 C C . ARG A 1 88 ? 17.731 -0.584 3.107 1.00 92.19 88 ARG A C 1
ATOM 727 O O . ARG A 1 88 ? 18.638 -1.167 3.682 1.00 92.19 88 ARG A O 1
ATOM 734 N N . ALA A 1 89 ? 16.611 -1.182 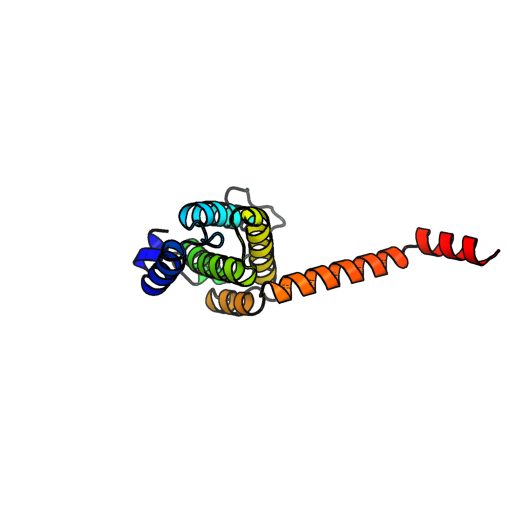2.710 1.00 92.75 89 ALA A N 1
ATOM 735 C CA . ALA A 1 89 ? 16.316 -2.576 2.997 1.00 92.75 89 ALA A CA 1
ATOM 736 C C . ALA A 1 89 ? 17.160 -3.526 2.142 1.00 92.75 89 ALA A C 1
ATOM 738 O O . ALA A 1 89 ? 17.409 -3.252 0.962 1.00 92.75 89 ALA A O 1
ATOM 739 N N . SER A 1 90 ? 17.521 -4.662 2.733 1.00 92.69 90 SER A N 1
ATOM 740 C CA . SER A 1 90 ? 18.032 -5.831 2.019 1.00 92.69 90 SER A CA 1
ATOM 741 C C . SER A 1 90 ? 16.950 -6.913 1.893 1.00 92.69 90 SER A C 1
ATOM 743 O O . SER A 1 90 ? 15.818 -6.770 2.367 1.00 92.69 90 SER A O 1
ATOM 745 N N . ILE A 1 91 ? 17.291 -8.043 1.270 1.00 90.00 91 ILE A N 1
ATOM 746 C CA . ILE A 1 91 ? 16.395 -9.208 1.169 1.00 90.00 91 ILE A CA 1
ATOM 747 C C . ILE A 1 91 ? 15.975 -9.733 2.556 1.00 90.00 91 ILE A C 1
ATOM 749 O O . ILE A 1 91 ? 14.870 -10.265 2.697 1.00 90.00 91 ILE A O 1
ATOM 753 N N . GLU A 1 92 ? 16.813 -9.566 3.580 1.00 92.62 92 GLU A N 1
ATOM 754 C CA . GLU A 1 92 ? 16.516 -9.999 4.952 1.00 92.62 92 GLU A CA 1
ATOM 755 C C . GLU A 1 92 ? 15.406 -9.151 5.591 1.00 92.62 92 GLU A C 1
ATOM 757 O O . GLU A 1 92 ? 14.554 -9.671 6.316 1.00 92.62 92 GLU A O 1
ATOM 762 N N . ASP A 1 93 ? 15.332 -7.867 5.236 1.00 94.00 93 ASP A N 1
ATOM 763 C CA . ASP A 1 93 ? 14.312 -6.933 5.721 1.00 94.00 93 ASP A CA 1
ATOM 764 C C . ASP A 1 93 ? 12.957 -7.088 5.021 1.00 94.00 93 ASP A C 1
ATOM 766 O O . ASP A 1 93 ? 11.993 -6.407 5.380 1.00 94.00 93 ASP A O 1
ATOM 770 N N . PHE A 1 94 ? 12.843 -7.979 4.033 1.00 93.31 94 PHE A N 1
ATOM 771 C CA . PHE A 1 94 ? 11.669 -8.090 3.166 1.00 93.31 94 PHE A CA 1
ATOM 772 C C . PHE A 1 94 ? 10.345 -8.139 3.946 1.00 93.31 94 PHE A C 1
ATOM 774 O O . PHE A 1 94 ? 9.425 -7.374 3.662 1.00 93.31 94 PHE A O 1
ATOM 781 N N . SER A 1 95 ? 10.254 -8.989 4.973 1.00 95.00 95 SER A N 1
ATOM 782 C CA . SER A 1 95 ? 9.041 -9.118 5.800 1.00 95.00 95 SER A CA 1
ATOM 783 C C . SER A 1 95 ? 8.697 -7.818 6.545 1.00 95.00 95 SER A C 1
ATOM 785 O O . SER A 1 95 ? 7.531 -7.418 6.648 1.00 95.00 95 SER A O 1
ATOM 787 N N . LYS A 1 96 ? 9.726 -7.106 7.016 1.00 95.44 96 LYS A N 1
ATOM 788 C CA . LYS A 1 96 ? 9.577 -5.829 7.714 1.00 95.44 96 LYS A CA 1
ATOM 789 C C . LYS A 1 96 ? 9.104 -4.735 6.760 1.00 95.44 96 LYS A C 1
ATOM 791 O O . LYS A 1 96 ? 8.186 -3.998 7.113 1.00 95.44 96 LYS A O 1
ATOM 796 N N . VAL A 1 97 ? 9.655 -4.670 5.544 1.00 96.25 97 VAL A N 1
ATOM 797 C CA . VAL A 1 97 ? 9.197 -3.724 4.511 1.00 96.25 97 VAL A CA 1
ATOM 798 C C . VAL A 1 97 ? 7.728 -3.969 4.171 1.00 96.25 97 VAL A C 1
ATOM 800 O O . VAL A 1 97 ? 6.940 -3.026 4.168 1.00 96.25 97 VAL A O 1
ATOM 803 N N . ILE A 1 98 ? 7.328 -5.225 3.951 1.00 97.00 98 ILE A N 1
ATOM 804 C CA . ILE A 1 98 ? 5.926 -5.572 3.667 1.00 97.00 98 ILE A CA 1
ATOM 805 C C . ILE A 1 98 ? 5.003 -5.163 4.824 1.00 97.00 98 ILE A C 1
ATOM 807 O O . ILE A 1 98 ? 3.915 -4.644 4.582 1.00 97.00 98 ILE A O 1
ATOM 811 N N . SER A 1 99 ? 5.448 -5.323 6.072 1.00 95.88 99 SER A N 1
ATOM 812 C CA . SER A 1 99 ? 4.690 -4.894 7.256 1.00 95.88 99 SER A CA 1
ATOM 813 C C . SER A 1 99 ? 4.520 -3.371 7.325 1.00 95.88 99 SER A C 1
ATOM 815 O O . SER A 1 99 ? 3.418 -2.890 7.583 1.00 95.88 99 SER A O 1
ATOM 817 N N . VAL A 1 100 ? 5.573 -2.598 7.028 1.00 96.81 100 VAL A N 1
ATOM 818 C CA . VAL A 1 100 ? 5.485 -1.128 6.932 1.00 96.81 100 VAL A CA 1
ATOM 819 C C . VAL A 1 100 ? 4.527 -0.721 5.811 1.00 96.81 100 VAL A C 1
ATOM 821 O O . VAL A 1 100 ? 3.664 0.127 6.020 1.00 96.81 100 VAL A O 1
ATOM 824 N N . VAL A 1 101 ? 4.627 -1.348 4.637 1.00 97.81 101 VAL A N 1
ATOM 825 C CA . VAL A 1 101 ? 3.751 -1.055 3.491 1.00 97.81 101 VAL A CA 1
ATOM 826 C C . VAL A 1 101 ? 2.290 -1.389 3.806 1.00 97.81 101 VAL A C 1
ATOM 828 O O . VAL A 1 101 ? 1.403 -0.597 3.482 1.00 97.81 101 VAL A O 1
ATOM 831 N N . ARG A 1 102 ? 2.023 -2.507 4.496 1.00 97.69 102 ARG A N 1
ATOM 832 C CA . ARG A 1 102 ? 0.684 -2.855 5.004 1.00 97.69 102 ARG A CA 1
ATOM 833 C C . ARG A 1 102 ? 0.127 -1.736 5.876 1.00 97.69 102 ARG A C 1
ATOM 835 O O . ARG A 1 102 ? -1.022 -1.336 5.687 1.00 97.69 102 ARG A O 1
ATOM 842 N N . GLU A 1 103 ? 0.936 -1.219 6.794 1.00 96.69 103 GLU A N 1
ATOM 843 C CA . GLU A 1 103 ? 0.533 -0.144 7.696 1.00 96.69 103 GLU A CA 1
ATOM 844 C C . GLU A 1 103 ? 0.257 1.163 6.942 1.00 96.69 103 GLU A C 1
ATOM 846 O O . GLU A 1 103 ? -0.787 1.786 7.145 1.00 96.69 103 GLU A O 1
ATOM 851 N N . GLN A 1 104 ? 1.139 1.548 6.013 1.00 97.69 104 GLN A N 1
ATOM 852 C CA . GLN A 1 104 ? 0.963 2.734 5.166 1.00 97.69 104 GLN A CA 1
ATOM 853 C C . GLN A 1 104 ? -0.364 2.679 4.396 1.00 97.69 104 GLN A C 1
ATOM 855 O O . GLN A 1 104 ? -1.132 3.644 4.413 1.00 97.69 104 GLN A O 1
ATOM 860 N N . ILE A 1 105 ? -0.657 1.543 3.755 1.00 97.69 105 ILE A N 1
ATOM 861 C CA . ILE A 1 105 ? -1.888 1.347 2.978 1.00 97.69 105 ILE A CA 1
ATOM 862 C C . ILE A 1 105 ? -3.110 1.363 3.899 1.00 97.69 105 ILE A C 1
ATOM 864 O O . ILE A 1 105 ? -4.070 2.082 3.629 1.00 97.69 105 ILE A O 1
ATOM 868 N N . THR A 1 106 ? -3.067 0.623 5.008 1.00 96.25 106 THR A N 1
ATOM 869 C CA . THR A 1 106 ? -4.198 0.510 5.941 1.00 96.25 106 THR A CA 1
ATOM 870 C C . THR A 1 106 ? -4.544 1.860 6.571 1.00 96.25 106 THR A C 1
ATOM 872 O O . THR A 1 106 ? -5.718 2.232 6.621 1.00 96.25 106 THR A O 1
ATOM 875 N N . ARG A 1 107 ? -3.544 2.647 6.991 1.00 95.19 107 ARG A N 1
ATOM 876 C CA . ARG A 1 107 ? -3.767 4.006 7.516 1.00 95.19 107 ARG A CA 1
ATOM 877 C C . ARG A 1 107 ? -4.284 4.972 6.455 1.00 95.19 107 ARG A C 1
ATOM 879 O O . ARG A 1 107 ? -5.099 5.832 6.773 1.0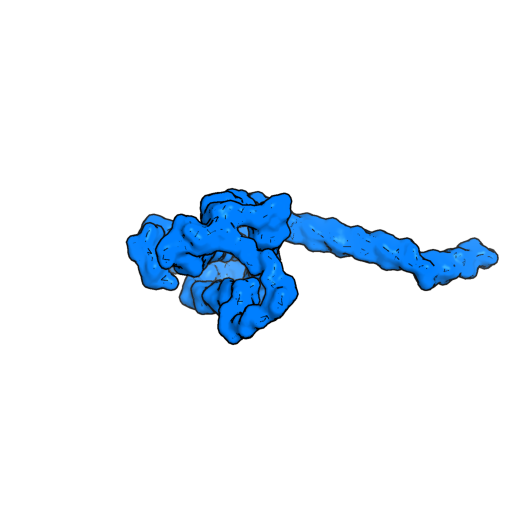0 95.19 107 ARG A O 1
ATOM 886 N N . ALA A 1 108 ? -3.819 4.857 5.211 1.00 96.75 108 ALA A N 1
ATOM 887 C CA . ALA A 1 108 ? -4.296 5.706 4.123 1.00 96.75 108 ALA A CA 1
ATOM 888 C C . ALA A 1 108 ? -5.733 5.375 3.691 1.00 96.75 108 ALA A C 1
ATOM 890 O O . ALA A 1 108 ? -6.462 6.281 3.298 1.00 96.75 108 ALA A O 1
ATOM 891 N N . LEU A 1 109 ? -6.148 4.108 3.777 1.00 94.75 109 LEU A N 1
ATOM 892 C CA . LEU A 1 109 ? -7.521 3.683 3.494 1.00 94.75 109 LEU A CA 1
ATOM 893 C C . LEU A 1 109 ? -8.504 4.112 4.590 1.00 94.75 109 LEU A C 1
ATOM 895 O O . LEU A 1 109 ? -9.622 4.517 4.283 1.00 94.75 109 LEU A O 1
ATOM 899 N N . ASN A 1 110 ? -8.085 4.035 5.854 1.00 92.62 110 ASN A N 1
ATOM 900 C CA . ASN A 1 110 ? -8.935 4.295 7.019 1.00 92.62 110 ASN A CA 1
ATOM 901 C C . ASN A 1 110 ? -8.859 5.751 7.515 1.00 92.62 110 ASN A C 1
ATOM 903 O O . ASN A 1 110 ? -9.013 6.010 8.708 1.00 92.62 110 ASN A O 1
ATOM 907 N N . THR A 1 111 ? -8.599 6.712 6.623 1.00 92.31 111 THR A N 1
ATOM 908 C CA . THR A 1 111 ? -8.756 8.130 6.972 1.00 92.31 111 THR A CA 1
ATOM 909 C C . THR A 1 111 ? -10.230 8.482 7.128 1.00 92.31 111 THR A C 1
ATOM 911 O O . THR A 1 111 ? -11.079 7.890 6.466 1.00 92.31 111 THR A O 1
ATOM 914 N N . ASP A 1 112 ? -10.527 9.484 7.954 1.00 89.12 112 ASP A N 1
ATOM 915 C CA . ASP A 1 112 ? -11.870 10.044 8.084 1.00 89.12 112 ASP A CA 1
ATOM 916 C C . ASP A 1 112 ? -11.876 11.509 7.597 1.00 89.12 112 ASP A C 1
ATOM 918 O O . ASP A 1 112 ? -11.222 12.353 8.220 1.00 89.12 112 ASP A O 1
ATOM 922 N N . PRO A 1 113 ? -12.525 11.830 6.457 1.00 89.44 113 PRO A N 1
ATOM 923 C CA . PRO A 1 113 ? -13.252 10.918 5.564 1.00 89.44 113 PRO A CA 1
ATOM 924 C C . PRO A 1 113 ? -12.323 10.011 4.722 1.00 89.44 113 PRO A C 1
ATOM 926 O O . PRO A 1 113 ? -11.147 10.349 4.511 1.00 89.44 113 PRO A O 1
ATOM 929 N N . PRO A 1 114 ? -12.831 8.878 4.190 1.00 90.69 114 PRO A N 1
ATOM 930 C CA . PRO A 1 114 ? -12.047 7.991 3.334 1.00 90.69 114 PRO A CA 1
ATOM 931 C C . PRO A 1 114 ? -11.669 8.681 2.013 1.00 90.69 114 PRO A C 1
ATOM 933 O O . PRO A 1 114 ? -12.375 9.590 1.554 1.00 90.69 114 PRO A O 1
ATOM 936 N N . PRO A 1 115 ? -10.575 8.259 1.353 1.00 93.62 115 PRO A N 1
ATOM 937 C CA . PRO A 1 115 ? -10.135 8.878 0.110 1.00 93.62 115 PRO A CA 1
ATOM 938 C C . PRO A 1 115 ? -11.208 8.779 -0.979 1.00 93.62 115 PRO A C 1
ATOM 940 O O . PRO A 1 115 ? -11.624 7.694 -1.385 1.00 93.62 115 PRO A O 1
ATOM 943 N N . ALA A 1 116 ? -11.641 9.938 -1.480 1.00 94.38 116 ALA A N 1
ATOM 944 C CA . ALA A 1 116 ? -12.672 9.999 -2.514 1.00 94.38 116 ALA A CA 1
ATOM 945 C C . ALA A 1 116 ? -12.168 9.566 -3.904 1.00 94.38 116 ALA A C 1
ATOM 947 O O . ALA A 1 116 ? -12.966 9.184 -4.748 1.00 94.38 116 ALA A O 1
ATOM 948 N N . THR A 1 117 ? -10.857 9.655 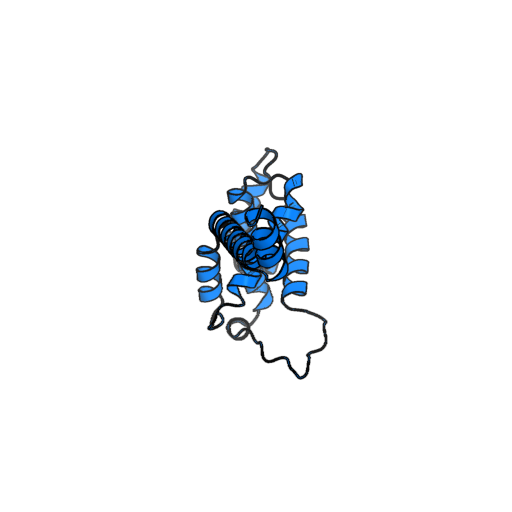-4.155 1.00 96.75 117 THR A N 1
ATOM 949 C CA . THR A 1 117 ? -10.226 9.327 -5.442 1.00 96.75 117 THR A CA 1
ATOM 950 C C . THR A 1 117 ? -8.878 8.648 -5.220 1.00 96.75 117 THR A C 1
ATOM 952 O O . THR A 1 117 ? -8.238 8.842 -4.180 1.00 96.75 117 THR A O 1
ATOM 955 N N . LEU A 1 118 ? -8.414 7.898 -6.223 1.00 95.94 118 LEU A N 1
ATOM 956 C CA . LEU A 1 118 ? -7.089 7.265 -6.209 1.00 95.94 118 LEU A CA 1
ATOM 957 C C . LEU A 1 118 ? -5.952 8.295 -6.073 1.00 95.94 118 LEU A C 1
ATOM 959 O O . LEU A 1 118 ? -4.956 8.036 -5.402 1.00 95.94 118 LEU A O 1
ATOM 963 N N . GLU A 1 119 ? -6.129 9.500 -6.621 1.00 95.75 119 GLU A N 1
ATOM 964 C CA . GLU A 1 119 ? -5.158 10.590 -6.474 1.00 95.75 119 GLU A CA 1
ATOM 965 C C . GLU A 1 119 ? -5.089 11.109 -5.027 1.00 95.75 119 GLU A C 1
ATOM 967 O O . GLU A 1 119 ? -3.998 11.290 -4.488 1.00 95.75 119 GLU A O 1
ATOM 972 N N . LYS A 1 120 ? -6.232 11.267 -4.339 1.00 96.19 120 LYS A N 1
ATOM 973 C CA . LYS A 1 120 ? -6.243 11.627 -2.907 1.00 96.19 120 LYS A CA 1
ATOM 974 C C . LYS A 1 120 ? -5.589 10.545 -2.048 1.00 96.19 120 LYS A C 1
ATOM 976 O O . LYS A 1 120 ? -4.855 10.863 -1.113 1.00 96.19 120 LYS A O 1
ATOM 981 N N . PHE A 1 121 ? -5.817 9.275 -2.379 1.00 97.25 121 PHE A N 1
ATOM 982 C CA . PHE A 1 121 ? -5.152 8.154 -1.716 1.00 97.25 121 PHE A CA 1
ATOM 983 C C . PHE A 1 121 ? -3.627 8.212 -1.903 1.00 97.25 121 PHE A C 1
ATOM 985 O O . PHE A 1 121 ? -2.878 8.150 -0.927 1.00 97.25 121 PHE A O 1
ATOM 992 N N . LYS A 1 122 ? -3.157 8.441 -3.134 1.00 96.44 122 LYS A N 1
ATOM 993 C CA . LYS A 1 122 ? -1.732 8.625 -3.451 1.00 96.44 122 LYS A CA 1
ATOM 994 C C . LYS A 1 122 ? -1.112 9.813 -2.704 1.00 96.44 122 LYS A C 1
ATOM 996 O O . LYS A 1 122 ? -0.014 9.688 -2.162 1.00 96.44 122 LYS A O 1
ATOM 1001 N N . GLN A 1 123 ? -1.815 10.943 -2.621 1.00 95.94 123 GLN A N 1
ATOM 1002 C CA . GLN A 1 123 ? -1.376 12.111 -1.847 1.00 95.94 123 GLN A CA 1
ATOM 1003 C C . GLN A 1 123 ? -1.258 11.790 -0.355 1.00 95.94 123 GLN A C 1
ATOM 1005 O O . GLN A 1 123 ? -0.268 12.160 0.278 1.00 95.94 123 GLN A O 1
ATOM 1010 N N . LYS A 1 124 ? -2.217 11.046 0.209 1.00 96.19 124 LYS A N 1
ATOM 1011 C CA . LYS A 1 124 ? -2.145 10.613 1.608 1.00 96.19 124 LYS A CA 1
ATOM 1012 C C . LYS A 1 124 ? -0.950 9.692 1.850 1.00 96.19 124 LYS A C 1
ATOM 1014 O O . LYS A 1 124 ? -0.203 9.918 2.802 1.00 96.19 124 LYS A O 1
ATOM 1019 N N . LEU A 1 125 ? -0.713 8.720 0.970 1.00 96.19 125 LEU A N 1
ATOM 1020 C CA . LEU A 1 125 ? 0.462 7.846 1.038 1.00 96.19 125 LEU A CA 1
ATOM 1021 C C . LEU A 1 125 ? 1.782 8.622 0.979 1.00 96.19 125 LEU A C 1
ATOM 1023 O O . LEU A 1 125 ? 2.738 8.249 1.654 1.00 96.19 125 LEU A O 1
ATOM 1027 N N . ALA A 1 126 ? 1.843 9.726 0.229 1.00 94.00 126 ALA A N 1
ATOM 1028 C CA . ALA A 1 126 ? 3.045 10.554 0.163 1.00 94.00 126 ALA A CA 1
ATOM 1029 C C . ALA A 1 126 ? 3.441 11.151 1.528 1.00 94.00 126 ALA A C 1
ATOM 1031 O O . ALA A 1 126 ? 4.632 11.362 1.758 1.00 94.00 126 ALA A O 1
ATOM 1032 N N . THR A 1 127 ? 2.470 11.373 2.426 1.00 94.38 127 THR A N 1
ATOM 1033 C CA . THR A 1 127 ? 2.705 11.854 3.803 1.00 94.38 127 THR A CA 1
ATOM 1034 C C . THR A 1 127 ? 3.137 10.752 4.772 1.00 94.38 127 THR A C 1
ATOM 1036 O O . THR A 1 127 ? 3.832 11.030 5.743 1.00 94.38 127 THR A O 1
ATOM 1039 N N . LEU A 1 128 ? 2.777 9.496 4.499 1.00 94.44 128 LEU A N 1
ATOM 1040 C CA . LEU A 1 128 ? 3.053 8.345 5.362 1.00 94.44 128 LEU A CA 1
ATOM 1041 C C . LEU A 1 128 ? 4.409 7.721 5.012 1.00 94.44 128 LEU A C 1
ATOM 1043 O O . LEU A 1 128 ? 4.482 6.577 4.572 1.00 94.44 128 LEU A O 1
ATOM 1047 N N . THR A 1 129 ? 5.490 8.484 5.161 1.00 93.62 129 THR A N 1
ATOM 1048 C CA . THR A 1 129 ? 6.862 7.981 4.942 1.00 93.62 129 THR A CA 1
ATOM 1049 C C . THR A 1 129 ? 7.253 6.941 5.995 1.00 93.62 129 THR A C 1
ATOM 1051 O O . THR A 1 129 ? 6.614 6.852 7.045 1.00 93.62 129 THR A O 1
ATOM 1054 N N . TYR A 1 130 ? 8.321 6.173 5.764 1.00 91.75 130 TYR A N 1
ATOM 1055 C CA . TYR A 1 130 ? 8.836 5.234 6.771 1.00 91.75 130 TYR A CA 1
ATOM 1056 C C . TYR A 1 130 ? 9.111 5.909 8.130 1.00 91.75 130 TYR A C 1
ATOM 1058 O O . TYR A 1 130 ? 8.771 5.359 9.182 1.00 91.75 130 TYR A O 1
ATOM 1066 N N . ASN A 1 131 ? 9.661 7.127 8.115 1.00 91.12 131 ASN A N 1
ATOM 1067 C CA . ASN A 1 131 ? 9.901 7.904 9.332 1.00 91.12 131 ASN A CA 1
ATOM 1068 C C . ASN A 1 131 ? 8.594 8.256 10.047 1.00 91.12 131 ASN A C 1
ATOM 1070 O O . ASN A 1 131 ? 8.509 8.116 11.263 1.00 91.12 131 ASN A O 1
ATOM 1074 N N . GLU A 1 132 ? 7.566 8.665 9.301 1.00 92.75 132 GLU A N 1
ATOM 1075 C CA . GLU A 1 132 ? 6.261 8.980 9.884 1.00 92.75 132 GLU A CA 1
ATOM 1076 C C . GLU A 1 132 ? 5.614 7.741 10.513 1.00 92.75 132 GLU A C 1
ATOM 1078 O O . GLU A 1 132 ? 5.138 7.800 11.642 1.00 92.75 132 GLU A O 1
ATOM 1083 N N . ILE A 1 133 ? 5.670 6.590 9.836 1.00 93.31 133 ILE A N 1
ATOM 1084 C CA . ILE A 1 133 ? 5.179 5.320 10.393 1.00 93.31 133 ILE A CA 1
ATOM 1085 C C . ILE A 1 133 ? 5.923 4.957 11.681 1.00 93.31 133 ILE A C 1
ATOM 1087 O O . ILE A 1 133 ? 5.302 4.579 12.672 1.00 93.31 133 ILE A O 1
ATOM 1091 N N . THR A 1 134 ? 7.244 5.133 11.699 1.00 89.94 134 THR A N 1
ATOM 1092 C CA . THR A 1 134 ? 8.059 4.864 12.889 1.00 89.94 134 THR A CA 1
ATOM 1093 C C . THR A 1 134 ? 7.687 5.796 14.048 1.00 89.94 134 THR A C 1
ATOM 1095 O O . THR A 1 134 ? 7.521 5.327 15.175 1.00 89.94 134 THR A O 1
ATOM 1098 N N . ASN A 1 135 ? 7.488 7.090 13.780 1.00 91.88 135 ASN A N 1
ATOM 1099 C CA . ASN A 1 135 ? 7.054 8.070 14.782 1.00 91.88 135 ASN A CA 1
ATOM 1100 C C . ASN A 1 135 ? 5.666 7.737 15.342 1.00 91.88 135 ASN A C 1
ATOM 1102 O O . ASN A 1 135 ? 5.439 7.837 16.548 1.00 91.88 135 ASN A O 1
ATOM 1106 N N . LEU A 1 136 ? 4.737 7.325 14.477 1.00 90.62 136 LEU A N 1
ATOM 1107 C CA . LEU A 1 136 ? 3.390 6.932 14.878 1.00 90.62 136 LEU A CA 1
ATOM 1108 C C . LEU A 1 136 ? 3.415 5.704 15.791 1.00 90.62 136 LEU A C 1
ATOM 1110 O O . LEU A 1 136 ? 2.782 5.729 16.844 1.00 90.62 136 LEU A O 1
ATOM 1114 N N . TRP A 1 137 ? 4.203 4.679 15.457 1.00 89.12 137 TRP A N 1
ATOM 1115 C CA . TRP A 1 137 ? 4.379 3.514 16.326 1.00 89.12 137 TRP A CA 1
ATOM 1116 C C . TRP A 1 137 ? 5.026 3.863 17.664 1.00 89.12 137 TRP A C 1
ATOM 1118 O O . TRP A 1 137 ? 4.603 3.348 18.697 1.00 89.12 137 TRP A O 1
ATOM 1128 N N . GLN A 1 138 ? 6.027 4.747 17.671 1.00 87.50 138 GLN A N 1
ATOM 1129 C CA . GLN A 1 138 ? 6.627 5.230 18.917 1.00 87.50 138 GLN A CA 1
ATOM 1130 C C . GLN A 1 138 ? 5.596 5.956 19.780 1.00 87.50 138 GLN A C 1
ATOM 1132 O O . GLN A 1 138 ? 5.478 5.658 20.964 1.00 87.50 138 GLN A O 1
ATOM 1137 N N . LYS A 1 139 ? 4.797 6.845 19.183 1.00 88.44 139 LYS A N 1
ATOM 1138 C CA . LYS A 1 139 ? 3.736 7.571 19.886 1.00 88.44 139 LYS A CA 1
ATOM 1139 C C . LYS A 1 139 ? 2.657 6.635 20.430 1.00 88.44 139 LYS A C 1
ATOM 1141 O O . LYS A 1 139 ? 2.248 6.780 21.574 1.00 88.44 139 LYS A O 1
ATOM 1146 N N . GLU A 1 140 ? 2.209 5.664 19.640 1.00 87.94 140 GLU A N 1
ATOM 1147 C CA . GLU A 1 140 ? 1.225 4.659 20.067 1.00 87.94 140 GLU A CA 1
ATOM 1148 C C . GLU A 1 140 ? 1.759 3.798 21.211 1.00 87.94 140 GLU A C 1
ATOM 1150 O O . GLU A 1 140 ? 1.036 3.530 22.171 1.00 87.94 140 GLU A O 1
ATOM 1155 N N . ARG A 1 141 ? 3.038 3.417 21.144 1.00 83.81 141 ARG A N 1
ATOM 1156 C CA . ARG A 1 141 ? 3.711 2.690 22.217 1.00 83.81 141 ARG A CA 1
ATOM 1157 C C . ARG A 1 141 ? 3.817 3.529 23.489 1.00 83.81 141 ARG A C 1
ATOM 1159 O O . ARG A 1 141 ? 3.421 3.038 24.538 1.00 83.81 141 ARG A O 1
ATOM 1166 N N . SER A 1 142 ? 4.279 4.775 23.404 1.00 79.88 142 SER A N 1
ATOM 1167 C CA . SER A 1 142 ? 4.382 5.667 24.567 1.00 79.88 142 SER A CA 1
ATOM 1168 C C . SER A 1 142 ? 3.019 5.942 25.197 1.00 79.88 142 SER A C 1
ATOM 1170 O O . SER A 1 142 ? 2.887 5.851 26.411 1.00 79.88 142 SER A O 1
ATOM 1172 N N . ASN A 1 143 ? 1.987 6.187 24.387 1.00 82.12 143 ASN A N 1
ATOM 1173 C CA . ASN A 1 143 ? 0.623 6.378 24.882 1.00 82.12 143 ASN A CA 1
ATOM 1174 C C . ASN A 1 143 ? 0.090 5.121 25.583 1.00 82.12 143 ASN A C 1
ATOM 1176 O O . ASN A 1 143 ? -0.616 5.216 26.585 1.00 82.12 143 ASN A O 1
ATOM 1180 N N . ARG A 1 144 ? 0.407 3.933 25.055 1.00 79.19 144 ARG A N 1
ATOM 1181 C CA . ARG A 1 144 ? 0.023 2.663 25.675 1.00 79.19 144 ARG A CA 1
ATOM 1182 C C . ARG A 1 144 ? 0.766 2.434 26.990 1.00 79.19 144 ARG A C 1
ATOM 1184 O O . ARG A 1 144 ? 0.133 2.044 27.961 1.00 79.19 144 ARG A O 1
ATOM 1191 N N . GLU A 1 145 ? 2.068 2.704 27.033 1.00 79.94 145 GLU A N 1
ATOM 1192 C CA . GLU A 1 145 ? 2.888 2.615 28.249 1.00 79.94 145 GLU A CA 1
ATOM 1193 C C . GLU A 1 145 ? 2.414 3.617 29.322 1.00 79.94 145 GLU A C 1
ATOM 1195 O O . GLU A 1 145 ? 2.353 3.274 30.504 1.00 79.94 145 GLU A O 1
ATOM 1200 N N . GLU A 1 146 ? 2.009 4.828 28.926 1.00 73.12 146 GLU A N 1
ATOM 1201 C CA . GLU A 1 146 ? 1.402 5.834 29.809 1.00 73.12 146 GLU A CA 1
ATOM 1202 C C . GLU A 1 146 ? 0.051 5.350 30.354 1.00 73.12 146 GLU A C 1
ATOM 1204 O O . GLU A 1 146 ? -0.169 5.345 31.566 1.00 73.12 146 GLU A O 1
ATOM 1209 N N . TRP A 1 147 ? -0.828 4.851 29.482 1.00 69.81 147 TRP A N 1
ATOM 1210 C CA . TRP A 1 147 ? -2.111 4.277 29.889 1.00 69.81 147 TRP A CA 1
ATOM 1211 C C . TRP A 1 147 ? -1.940 3.097 30.854 1.00 69.81 147 TRP A C 1
ATOM 1213 O O . TRP A 1 147 ? -2.626 3.021 31.874 1.00 69.81 147 TRP A O 1
ATOM 1223 N N . GLU A 1 148 ? -1.021 2.178 30.551 1.00 75.44 148 GLU A N 1
ATOM 1224 C CA . GLU A 1 148 ? -0.699 1.030 31.401 1.00 75.44 148 GLU A CA 1
ATOM 1225 C C . GLU A 1 148 ? -0.127 1.493 32.749 1.00 75.44 148 GLU A C 1
ATOM 1227 O O . GLU A 1 148 ? -0.543 0.990 33.788 1.00 75.44 148 GLU A O 1
ATOM 1232 N N . SER A 1 149 ? 0.721 2.523 32.775 1.00 66.38 149 SER A N 1
ATOM 1233 C CA . SER A 1 149 ? 1.248 3.104 34.023 1.00 66.38 149 SER A CA 1
ATOM 1234 C C . SER A 1 149 ? 0.164 3.736 34.908 1.00 66.38 149 SER A C 1
ATOM 1236 O O . SER A 1 149 ? 0.307 3.776 36.131 1.00 66.38 149 SER A O 1
ATOM 1238 N N . HIS A 1 150 ? -0.932 4.202 34.306 1.00 68.38 150 HIS A N 1
ATOM 1239 C CA . HIS A 1 150 ? -2.117 4.709 35.002 1.00 68.38 150 HIS A CA 1
ATOM 1240 C C . HIS A 1 150 ? -3.176 3.631 35.285 1.00 68.38 150 HIS A C 1
ATOM 1242 O O . HIS A 1 150 ? -4.226 3.932 35.861 1.00 68.38 150 HIS A O 1
ATOM 1248 N N . ALA A 1 151 ? -2.928 2.370 34.917 1.00 73.62 151 ALA A N 1
ATOM 1249 C CA . ALA A 1 151 ? -3.848 1.286 35.216 1.00 73.62 151 ALA A CA 1
ATOM 1250 C C . ALA A 1 151 ? -3.931 1.060 36.734 1.00 73.62 151 ALA A C 1
ATOM 1252 O O . ALA A 1 151 ? -2.910 0.971 37.417 1.00 73.62 151 ALA A O 1
ATOM 1253 N N . ARG A 1 152 ? -5.160 0.908 37.253 1.00 66.44 152 ARG A N 1
ATOM 1254 C CA . ARG A 1 152 ? -5.446 0.706 38.689 1.00 66.44 152 ARG A CA 1
ATOM 1255 C C . ARG A 1 152 ? -4.486 -0.262 39.400 1.00 66.44 152 ARG A C 1
ATOM 1257 O O . ARG A 1 152 ? -3.956 0.140 40.428 1.00 66.44 152 ARG A O 1
ATOM 1264 N N . PRO A 1 153 ? -4.170 -1.457 38.859 1.00 69.69 153 PRO A N 1
ATOM 1265 C CA . PRO A 1 153 ? -3.269 -2.390 39.539 1.00 69.69 153 PRO A CA 1
ATOM 1266 C C . PRO A 1 153 ? -1.853 -1.834 39.750 1.00 69.69 153 PRO A C 1
ATOM 1268 O O . PRO A 1 153 ? -1.222 -2.114 40.763 1.00 69.69 153 PRO A O 1
ATOM 1271 N N . ILE A 1 154 ? -1.345 -1.037 38.806 1.00 69.81 154 ILE A N 1
ATOM 1272 C CA . ILE A 1 154 ? 0.002 -0.451 38.867 1.00 69.81 154 ILE A CA 1
ATOM 1273 C C . ILE A 1 154 ? 0.024 0.740 39.830 1.00 69.81 154 ILE A C 1
ATOM 1275 O O . ILE A 1 154 ? 0.974 0.893 40.598 1.00 69.81 154 ILE A O 1
ATOM 1279 N N . VAL A 1 155 ? -1.043 1.542 39.842 1.00 72.06 155 VAL A N 1
ATOM 1280 C CA . VAL A 1 155 ? -1.212 2.654 40.789 1.00 72.06 155 VAL A CA 1
ATOM 1281 C C . VAL A 1 155 ? -1.325 2.134 42.228 1.00 72.06 155 VAL A C 1
ATOM 1283 O O . VAL A 1 155 ? -0.583 2.596 43.091 1.00 72.06 155 VAL A O 1
ATOM 1286 N N . GLU A 1 156 ? -2.159 1.117 42.469 1.00 76.81 156 GLU A N 1
ATOM 1287 C CA . GLU A 1 156 ? -2.336 0.476 43.783 1.00 76.81 156 GLU A CA 1
ATOM 1288 C C . GLU A 1 156 ? -1.021 -0.132 44.308 1.00 76.81 156 GLU A C 1
ATOM 1290 O O . GLU A 1 156 ? -0.667 0.047 45.475 1.00 76.81 156 GLU A O 1
ATOM 1295 N N . LEU A 1 157 ? -0.244 -0.796 43.442 1.00 73.06 157 LEU A N 1
ATOM 1296 C CA . LEU A 1 157 ? 1.083 -1.318 43.792 1.00 73.06 157 LEU A CA 1
ATOM 1297 C C . LEU A 1 157 ? 2.076 -0.198 44.130 1.00 73.06 157 LEU A C 1
ATOM 1299 O O . LEU A 1 157 ? 2.862 -0.324 45.071 1.00 73.06 157 LEU A O 1
ATOM 1303 N N . ARG A 1 158 ? 2.048 0.914 43.388 1.00 72.75 158 ARG A N 1
ATOM 1304 C CA . ARG A 1 158 ? 2.941 2.055 4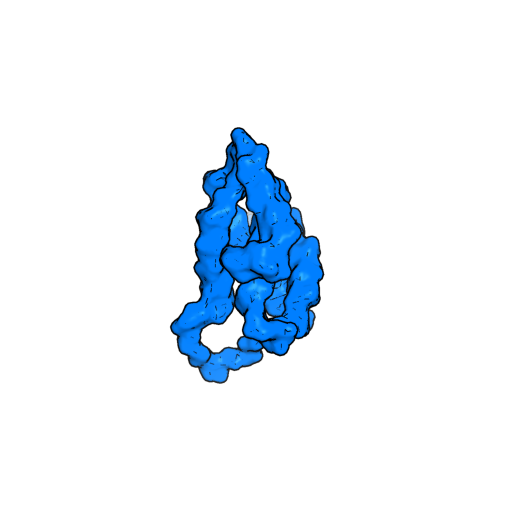3.625 1.00 72.75 158 ARG A CA 1
ATOM 1305 C C . ARG A 1 158 ? 2.634 2.747 44.954 1.00 72.75 158 ARG A C 1
ATOM 1307 O O . ARG A 1 158 ? 3.565 3.097 45.680 1.00 72.75 158 ARG A O 1
ATOM 1314 N N . GLU A 1 159 ? 1.359 2.900 45.300 1.00 77.25 159 GLU A N 1
ATOM 1315 C CA . GLU A 1 159 ? 0.930 3.442 46.596 1.00 77.25 159 GLU A CA 1
ATOM 1316 C C . GLU A 1 159 ? 1.387 2.552 47.761 1.00 77.25 159 GLU A C 1
ATOM 1318 O O . GLU A 1 159 ? 1.943 3.062 48.734 1.00 77.25 159 GLU A O 1
ATOM 1323 N N . GLN A 1 160 ? 1.265 1.226 47.632 1.00 76.19 160 GLN A N 1
ATOM 1324 C CA . GLN A 1 160 ? 1.721 0.275 48.657 1.00 76.19 160 GLN A CA 1
ATOM 1325 C C . GLN A 1 160 ? 3.244 0.269 48.860 1.00 76.19 160 GLN A C 1
ATOM 1327 O O . GLN A 1 160 ? 3.714 0.050 49.976 1.00 76.19 160 GLN A O 1
ATOM 1332 N N . ILE A 1 161 ? 4.027 0.506 47.802 1.00 75.50 161 ILE A N 1
ATOM 1333 C CA . ILE A 1 161 ? 5.497 0.565 47.883 1.00 75.50 161 ILE A CA 1
ATOM 1334 C C . ILE A 1 161 ? 5.976 1.904 48.468 1.00 75.50 161 ILE A C 1
ATOM 1336 O O . ILE A 1 161 ? 6.991 1.930 49.156 1.00 75.50 161 ILE A O 1
ATOM 1340 N N . THR A 1 162 ? 5.249 3.002 48.229 1.00 67.19 162 THR A N 1
ATOM 1341 C CA . THR A 1 162 ? 5.636 4.357 48.678 1.00 67.19 162 THR A CA 1
ATOM 1342 C C . THR A 1 162 ? 5.196 4.660 50.122 1.00 67.19 162 THR A C 1
ATOM 1344 O O . THR A 1 162 ? 5.686 5.606 50.726 1.00 67.19 162 THR A O 1
ATOM 1347 N N . GLN A 1 163 ? 4.284 3.866 50.697 1.00 55.47 163 GLN A N 1
ATOM 1348 C CA . GLN A 1 163 ? 3.833 3.983 52.096 1.00 55.47 163 GLN A CA 1
ATOM 1349 C C . GLN A 1 163 ? 4.750 3.289 53.131 1.00 55.47 163 GLN A C 1
ATOM 1351 O O . GLN A 1 163 ? 4.375 3.185 54.300 1.00 55.47 163 GLN A O 1
ATOM 1356 N N . LYS A 1 164 ? 5.940 2.822 52.733 1.00 46.94 164 LYS A N 1
ATOM 1357 C CA . LYS A 1 164 ? 6.997 2.336 53.639 1.00 46.94 164 LYS A CA 1
ATOM 1358 C C . LYS A 1 164 ? 8.133 3.343 53.741 1.00 46.94 164 LYS A C 1
ATOM 1360 O O . LYS A 1 164 ? 8.692 3.439 54.854 1.00 46.94 164 LYS A O 1
#

Organism: Caerostris extrusa (NCBI:txid172846)

pLDDT: mean 89.52, std 9.53, range [46.94, 98.0]

Radius of gyration: 20.3 Å; chains: 1; bounding box: 49×26×74 Å

Foldseek 3Di:
DVCCCVVVVVLVCCLVCVQVVDPDQLRDPLVVVLVLVLVLLCVLVVPPDDDDPPPPDDALQQVVDPPSVVLLSSLLSSLLSQQSVLVSDGPVCVVVSSVLSSVLLNVLQPDVVGDNHPVSSSVSSVVSHPVNSVVVVVVVVVVVVVVVCVDPVNVVVVVVVVVD

Sequence (164 aa):
MIYFARNHTESYTKVVLENSCRADEHECPFGRTSIELTKLLCDILKIGEPPTEQGKTFYPMFFTHDHPFEEFFCICIVLLNKTWKEMRASIEDFSKVISVVREQITRALNTDPPPATLEKFKQKLATLTYNEITNLWQKERSNREEWESHARPIVELREQITQK